Protein AF-A0A7V9NMA3-F1 (afdb_monomer)

Structure (mmCIF, N/CA/C/O backbone):
data_AF-A0A7V9NMA3-F1
#
_entry.id   AF-A0A7V9NMA3-F1
#
loop_
_atom_site.group_PDB
_atom_site.id
_atom_site.type_symbol
_atom_site.label_atom_id
_atom_site.label_alt_id
_atom_site.label_comp_id
_atom_site.label_asym_id
_atom_site.label_entity_id
_atom_site.label_seq_id
_atom_site.pdbx_PDB_ins_code
_atom_site.Cartn_x
_atom_site.Cartn_y
_atom_site.Cartn_z
_atom_site.occupancy
_atom_site.B_iso_or_equiv
_atom_site.auth_seq_id
_atom_site.auth_comp_id
_atom_site.auth_asym_id
_atom_site.auth_atom_id
_atom_site.pdbx_PDB_model_num
ATOM 1 N N . MET A 1 1 ? 25.806 26.652 65.582 1.00 42.56 1 MET A N 1
ATOM 2 C CA . MET A 1 1 ? 26.169 25.591 64.614 1.00 42.56 1 MET A CA 1
ATOM 3 C C . MET A 1 1 ? 25.311 25.771 63.370 1.00 42.56 1 MET A C 1
ATOM 5 O O . MET A 1 1 ? 24.094 25.762 63.485 1.00 42.56 1 MET A O 1
ATOM 9 N N . LYS A 1 2 ? 25.942 26.051 62.223 1.00 38.44 2 LYS A N 1
ATOM 10 C CA . LYS A 1 2 ? 25.297 26.295 60.922 1.00 38.44 2 LYS A CA 1
ATOM 11 C C . LYS A 1 2 ? 25.066 24.951 60.218 1.00 38.44 2 LYS A C 1
ATOM 13 O O . LYS A 1 2 ? 25.996 24.155 60.155 1.00 38.44 2 LYS A O 1
ATOM 18 N N . LYS A 1 3 ? 23.881 24.720 59.652 1.00 44.47 3 LYS A N 1
ATOM 19 C CA . LYS A 1 3 ? 23.674 23.714 58.598 1.00 44.47 3 LYS A CA 1
ATOM 20 C C . LYS A 1 3 ? 23.072 24.428 57.395 1.00 44.47 3 LYS A C 1
ATOM 22 O O . LYS A 1 3 ? 21.911 24.817 57.412 1.00 44.47 3 LYS A O 1
ATOM 27 N N . GLN A 1 4 ? 23.928 24.679 56.409 1.00 49.25 4 GLN A N 1
ATOM 28 C CA . GLN A 1 4 ? 23.548 25.174 55.095 1.00 49.25 4 GLN A CA 1
ATOM 29 C C . GLN A 1 4 ? 22.797 24.051 54.382 1.00 49.25 4 GLN A C 1
ATOM 31 O O . GLN A 1 4 ? 23.352 22.977 54.157 1.00 49.25 4 GLN A O 1
ATOM 36 N N . PHE A 1 5 ? 21.525 24.289 54.078 1.00 48.72 5 PHE A N 1
ATOM 37 C CA . PHE A 1 5 ? 20.780 23.462 53.143 1.00 48.72 5 PHE A CA 1
ATOM 38 C C . PHE A 1 5 ? 21.267 23.814 51.738 1.00 48.72 5 PHE A C 1
ATOM 40 O O . PHE A 1 5 ? 21.079 24.930 51.257 1.00 48.72 5 PHE A O 1
ATOM 47 N N . LEU A 1 6 ? 21.960 22.855 51.131 1.00 43.16 6 LEU A N 1
ATOM 48 C CA . LEU A 1 6 ? 22.394 22.866 49.744 1.00 43.16 6 LEU A CA 1
ATOM 49 C C . LEU A 1 6 ? 21.127 22.850 48.874 1.00 43.16 6 LEU A C 1
ATOM 51 O O . LEU A 1 6 ? 20.488 21.809 48.724 1.00 43.16 6 LEU A O 1
ATOM 55 N N . ILE A 1 7 ? 20.710 24.011 48.362 1.00 57.91 7 ILE A N 1
ATOM 56 C CA . ILE A 1 7 ? 19.630 24.073 47.377 1.00 57.91 7 ILE A CA 1
ATOM 57 C C . ILE A 1 7 ? 20.190 23.529 46.068 1.00 57.91 7 ILE A C 1
ATOM 59 O O . ILE A 1 7 ? 21.002 24.142 45.376 1.00 57.91 7 ILE A O 1
ATOM 63 N N . LEU A 1 8 ? 19.754 22.301 45.836 1.00 42.22 8 LEU A N 1
ATOM 64 C CA . LEU A 1 8 ? 19.851 21.468 44.662 1.00 42.22 8 LEU A CA 1
ATOM 65 C C . LEU A 1 8 ? 19.703 22.306 43.380 1.00 42.22 8 LEU A C 1
ATOM 67 O O . LEU A 1 8 ? 18.605 22.676 42.969 1.00 42.22 8 LEU A O 1
ATOM 71 N N . SER A 1 9 ? 20.838 22.606 42.750 1.00 48.44 9 SER A N 1
ATOM 72 C CA . SER A 1 9 ? 20.907 23.089 41.371 1.00 48.44 9 SER A CA 1
ATOM 73 C C . SER A 1 9 ? 20.479 21.958 40.434 1.00 48.44 9 SER A C 1
ATOM 75 O O . SER A 1 9 ? 21.304 21.218 39.915 1.00 48.44 9 SER A O 1
ATOM 77 N N . PHE A 1 10 ? 19.170 21.801 40.261 1.00 45.88 10 PHE A N 1
ATOM 78 C CA . PHE A 1 10 ? 18.543 20.927 39.269 1.00 45.88 10 PHE A CA 1
ATOM 79 C C . PHE A 1 10 ? 17.462 21.734 38.542 1.00 45.88 10 PHE A C 1
ATOM 81 O O . PHE A 1 10 ? 16.269 21.504 38.688 1.00 45.88 10 PHE A O 1
ATOM 88 N N . LEU A 1 11 ? 17.882 22.758 37.798 1.00 45.06 11 LEU A N 1
ATOM 89 C CA . LEU A 1 11 ? 16.977 23.593 36.997 1.00 45.06 11 LEU A CA 1
ATOM 90 C C . LEU A 1 11 ? 17.544 23.895 35.601 1.00 45.06 11 LEU A C 1
ATOM 92 O O . LEU A 1 11 ? 17.224 24.910 34.999 1.00 45.06 11 LEU A O 1
ATOM 96 N N . LEU A 1 12 ? 18.385 22.998 35.074 1.00 47.59 12 LEU A N 1
ATOM 97 C CA . LEU A 1 12 ? 19.042 23.154 33.767 1.00 47.59 12 LEU A CA 1
ATOM 98 C C . LEU A 1 12 ? 18.985 21.895 32.880 1.00 47.59 12 LEU A C 1
ATOM 100 O O . LEU A 1 12 ? 19.793 21.747 31.974 1.00 47.59 12 LEU A O 1
ATOM 10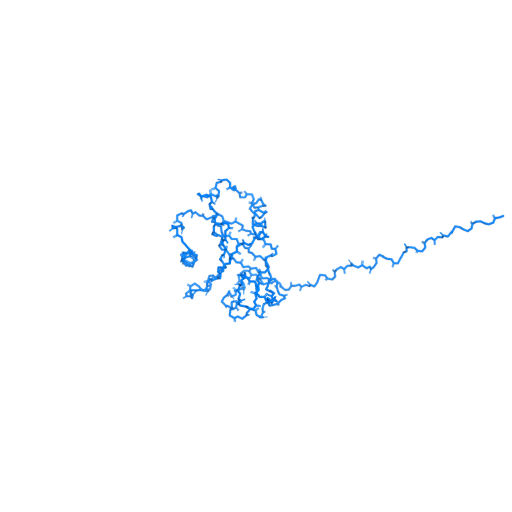4 N N . PHE A 1 13 ? 18.014 21.001 33.101 1.00 43.62 13 PHE A N 1
ATOM 105 C CA . PHE A 1 13 ? 17.794 19.822 32.239 1.00 43.62 13 PHE A CA 1
ATOM 106 C C . PHE A 1 13 ? 16.392 19.739 31.613 1.00 43.62 13 PHE A C 1
ATOM 108 O O . PHE A 1 13 ? 16.028 18.711 31.057 1.00 43.62 13 PHE A O 1
ATOM 115 N N . ALA A 1 14 ? 15.612 20.823 31.652 1.00 43.53 14 ALA A N 1
ATOM 116 C CA . ALA A 1 14 ? 14.285 20.882 31.025 1.00 43.53 14 ALA A CA 1
ATOM 117 C C . ALA A 1 14 ? 14.296 21.445 29.585 1.00 43.53 14 ALA A C 1
ATOM 119 O O . ALA A 1 14 ? 13.243 21.766 29.050 1.00 43.53 14 ALA A O 1
ATOM 120 N N . LEU A 1 15 ? 15.471 21.583 28.957 1.00 45.84 15 LEU A N 1
ATOM 121 C CA . LEU A 1 15 ? 15.641 22.144 27.604 1.00 45.84 15 LEU A CA 1
ATOM 122 C C . LEU A 1 15 ? 16.305 21.170 26.619 1.00 45.84 15 LEU A C 1
ATOM 124 O O . LEU A 1 15 ? 16.856 21.582 25.603 1.00 45.84 15 LEU A O 1
ATOM 128 N N . ALA A 1 16 ? 16.258 19.869 26.902 1.00 44.06 16 ALA A N 1
ATOM 129 C CA . ALA A 1 16 ? 16.657 18.852 25.942 1.00 44.06 16 ALA A CA 1
ATOM 130 C C . ALA A 1 16 ? 15.425 18.066 25.488 1.00 44.06 16 ALA A C 1
ATOM 132 O O . ALA A 1 16 ? 14.735 17.460 26.303 1.00 44.06 16 ALA A O 1
ATOM 133 N N . CYS A 1 17 ? 15.236 18.023 24.168 1.00 44.94 17 CYS A N 1
ATOM 134 C CA . CYS A 1 17 ? 14.301 17.162 23.445 1.00 44.94 17 CYS A CA 1
ATOM 135 C C . CYS A 1 17 ? 12.860 17.670 23.248 1.00 44.94 17 CYS A C 1
ATOM 137 O O . CYS A 1 17 ? 11.913 16.887 23.267 1.00 44.94 17 CYS A O 1
ATOM 139 N N . GLU A 1 18 ? 12.685 18.935 22.862 1.00 41.22 18 GLU A N 1
ATOM 140 C CA . GLU A 1 18 ? 11.717 19.174 21.786 1.00 41.22 18 GLU A CA 1
ATOM 141 C C . GLU A 1 18 ? 12.319 18.554 20.521 1.00 41.22 18 GLU A C 1
ATOM 143 O O . GLU A 1 18 ? 13.242 19.094 19.911 1.00 41.22 18 GLU A O 1
ATOM 148 N N . LYS A 1 19 ? 11.865 17.340 20.185 1.00 43.12 19 LYS A N 1
ATOM 149 C CA . LYS A 1 19 ? 12.056 16.767 18.853 1.00 43.12 19 LYS A CA 1
ATOM 150 C C . LYS A 1 19 ? 11.604 17.834 17.865 1.00 43.12 19 LYS A C 1
ATOM 152 O O . LYS A 1 19 ? 10.407 18.085 17.754 1.00 43.12 19 LYS A O 1
ATOM 157 N N . VAL A 1 20 ? 12.551 18.440 17.155 1.00 43.06 20 VAL A N 1
ATOM 158 C CA . VAL A 1 20 ? 12.266 19.151 15.914 1.00 43.06 20 VAL A CA 1
ATOM 159 C C . VAL A 1 20 ? 11.619 18.102 15.015 1.00 43.06 20 VAL A C 1
ATOM 161 O O . VAL A 1 20 ? 12.301 17.249 14.453 1.00 43.06 20 VAL A O 1
ATOM 164 N N . GLN A 1 21 ? 10.285 18.069 14.983 1.00 46.25 21 GLN A N 1
ATOM 165 C CA . GLN A 1 21 ? 9.558 17.375 13.937 1.00 46.25 21 GLN A CA 1
ATOM 166 C C . GLN A 1 21 ? 9.947 18.111 12.665 1.00 46.25 21 GLN A C 1
ATOM 168 O O . GLN A 1 21 ? 9.431 19.188 12.377 1.00 46.25 21 GLN A O 1
ATOM 173 N N . GLU A 1 22 ? 10.934 17.577 11.948 1.00 57.22 22 GLU A N 1
ATOM 174 C CA . GLU A 1 22 ? 11.152 17.967 10.567 1.00 57.22 22 GLU A CA 1
ATOM 175 C C . GLU A 1 22 ? 9.790 17.868 9.883 1.00 57.22 22 GLU A C 1
ATOM 177 O O . GLU A 1 22 ? 9.165 16.804 9.889 1.00 57.22 22 GLU A O 1
ATOM 182 N N . ASN A 1 23 ? 9.292 18.998 9.379 1.00 60.94 23 ASN A N 1
ATOM 183 C CA . ASN A 1 23 ? 8.055 19.050 8.612 1.00 60.94 23 ASN A CA 1
ATOM 184 C C . ASN A 1 23 ? 8.278 18.246 7.328 1.00 60.94 23 ASN A C 1
ATOM 186 O O . ASN A 1 23 ? 8.660 18.794 6.293 1.00 60.94 23 ASN A O 1
ATOM 190 N N . LYS A 1 24 ? 8.099 16.925 7.408 1.00 72.31 24 LYS A N 1
ATOM 191 C CA . LYS A 1 24 ? 8.164 16.042 6.250 1.00 72.31 24 LYS A CA 1
ATOM 192 C C . LYS A 1 24 ? 7.046 16.441 5.299 1.00 72.31 24 LYS A C 1
ATOM 194 O O . LYS A 1 24 ? 5.886 16.547 5.695 1.00 72.31 24 LYS A O 1
ATOM 199 N N . VAL A 1 25 ? 7.404 16.664 4.040 1.00 83.31 25 VAL A N 1
ATOM 200 C CA . VAL A 1 25 ? 6.435 16.981 2.989 1.00 83.31 25 VAL A CA 1
ATOM 201 C C . VAL A 1 25 ? 5.546 15.759 2.770 1.00 83.31 25 VAL A C 1
ATOM 203 O O . VAL A 1 25 ? 6.053 14.666 2.510 1.00 83.31 25 VAL A O 1
ATOM 206 N N . ILE A 1 26 ? 4.231 15.953 2.878 1.00 83.94 26 ILE A N 1
ATOM 207 C CA . ILE A 1 26 ? 3.220 14.935 2.582 1.00 83.94 26 ILE A CA 1
ATOM 208 C C . ILE A 1 26 ? 2.761 15.139 1.140 1.00 83.94 26 ILE A C 1
ATOM 210 O O . ILE A 1 26 ? 2.373 16.246 0.773 1.00 83.94 26 ILE A O 1
ATOM 214 N N . ILE A 1 27 ? 2.807 14.082 0.334 1.00 82.31 27 ILE A N 1
ATOM 215 C 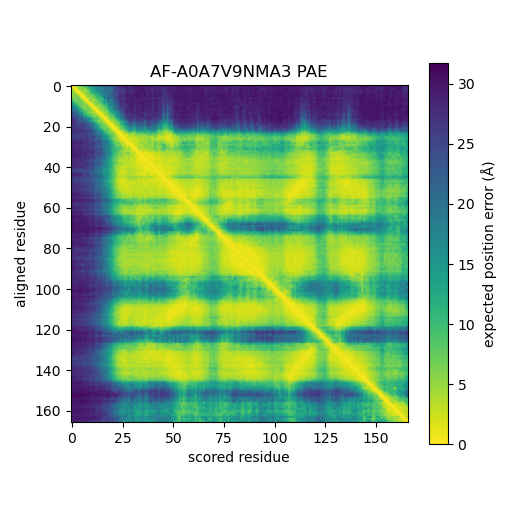CA . ILE A 1 27 ? 2.209 14.053 -1.001 1.00 82.31 27 ILE A CA 1
ATOM 216 C C . ILE A 1 27 ? 0.931 13.220 -0.912 1.00 82.31 27 ILE A C 1
ATOM 218 O O . ILE A 1 27 ? 0.981 12.050 -0.519 1.00 82.31 27 ILE A O 1
ATOM 222 N N . ASN A 1 28 ? -0.205 13.828 -1.253 1.00 82.44 28 ASN A N 1
ATOM 223 C CA . ASN A 1 28 ? -1.518 13.207 -1.094 1.00 82.44 28 ASN A CA 1
ATOM 224 C C . ASN A 1 28 ? -1.848 12.242 -2.243 1.00 82.44 28 ASN A C 1
ATOM 226 O O . ASN A 1 28 ? -1.307 12.352 -3.344 1.00 82.44 28 ASN A O 1
ATOM 230 N N . GLU A 1 29 ? -2.813 11.348 -2.015 1.00 72.25 29 GLU A N 1
ATOM 231 C CA . GLU A 1 29 ? -3.210 10.299 -2.973 1.00 72.25 29 GLU A CA 1
ATOM 232 C C . GLU A 1 29 ? -3.634 10.820 -4.353 1.00 72.25 29 GLU A C 1
ATOM 234 O O . GLU A 1 29 ? -3.348 10.179 -5.361 1.00 72.25 29 GLU A O 1
ATOM 239 N N . ASN A 1 30 ? -4.232 12.012 -4.418 1.00 72.31 30 ASN A N 1
ATOM 240 C CA . ASN A 1 30 ? -4.670 12.633 -5.674 1.00 72.31 30 ASN A CA 1
ATOM 241 C C . ASN A 1 30 ? -3.543 13.369 -6.419 1.00 72.31 30 ASN A C 1
ATOM 243 O O . ASN A 1 30 ? -3.690 13.709 -7.591 1.00 72.31 30 ASN A O 1
ATOM 247 N N . GLU A 1 31 ? -2.427 13.635 -5.739 1.00 71.25 31 GLU A N 1
ATOM 248 C CA . GLU A 1 31 ? -1.274 14.372 -6.268 1.00 71.25 31 GLU A C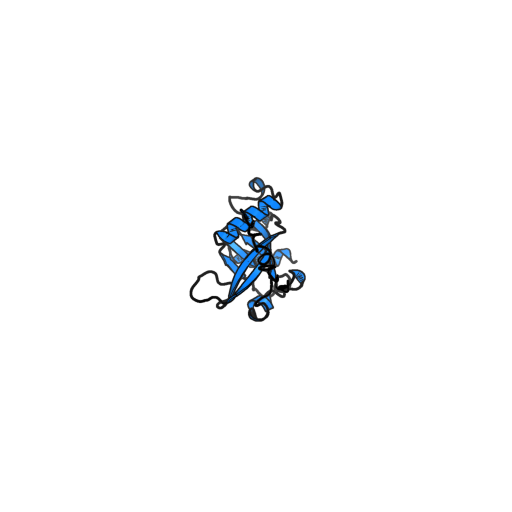A 1
ATOM 249 C C . GLU A 1 31 ? -0.166 13.420 -6.746 1.00 71.25 31 GLU A C 1
ATOM 251 O O . GLU A 1 31 ? 0.762 13.827 -7.450 1.00 71.25 31 GLU A O 1
ATOM 256 N N . ILE A 1 32 ? -0.255 12.137 -6.381 1.00 72.31 32 ILE A N 1
ATOM 257 C CA . ILE A 1 32 ? 0.720 11.122 -6.772 1.00 72.31 32 ILE A CA 1
ATOM 258 C C . ILE A 1 32 ? 0.395 10.581 -8.157 1.00 72.31 32 ILE A C 1
ATOM 260 O O . ILE A 1 32 ? -0.531 9.798 -8.371 1.00 72.31 32 ILE A O 1
ATOM 264 N N . ASN A 1 33 ? 1.272 10.916 -9.097 1.00 77.56 33 ASN A N 1
ATOM 265 C CA . ASN A 1 33 ? 1.443 10.120 -10.298 1.00 77.56 33 ASN A CA 1
ATOM 266 C C . ASN A 1 33 ? 2.219 8.844 -9.926 1.00 77.56 33 ASN A C 1
ATOM 268 O O . ASN A 1 33 ? 3.444 8.870 -9.784 1.00 77.56 33 ASN A O 1
ATOM 272 N N . PHE A 1 34 ? 1.502 7.733 -9.745 1.00 76.50 34 PHE A N 1
ATOM 273 C CA . PHE A 1 34 ? 2.103 6.464 -9.322 1.00 76.50 34 PHE A CA 1
ATOM 274 C C . PHE A 1 34 ? 3.142 5.939 -10.324 1.00 76.50 34 PHE A C 1
ATOM 276 O O . PHE A 1 34 ? 4.169 5.403 -9.925 1.00 76.50 34 PHE A O 1
ATOM 283 N N . CYS A 1 35 ? 2.947 6.173 -11.622 1.00 77.12 35 CYS A N 1
ATOM 284 C CA . CYS A 1 35 ? 3.917 5.797 -12.646 1.00 77.12 35 CYS A CA 1
ATOM 285 C C . CYS A 1 35 ? 5.240 6.556 -12.449 1.00 77.12 35 CYS A C 1
ATOM 287 O O . CYS A 1 35 ? 6.309 5.960 -12.528 1.00 77.12 35 CYS A O 1
ATOM 289 N N . SER A 1 36 ? 5.174 7.844 -12.094 1.00 82.12 36 SER A N 1
ATOM 290 C CA . SER A 1 36 ? 6.357 8.632 -11.721 1.00 82.12 36 SER A CA 1
ATOM 291 C C . SER A 1 36 ? 7.002 8.143 -10.420 1.00 82.12 36 SER A C 1
ATOM 293 O O . SER A 1 36 ? 8.222 8.188 -10.301 1.00 82.12 36 SER A O 1
ATOM 295 N N . LEU A 1 37 ? 6.214 7.659 -9.455 1.00 82.88 37 LEU A N 1
ATOM 296 C CA . LEU A 1 37 ? 6.737 7.062 -8.222 1.00 82.88 37 LEU A CA 1
ATOM 297 C C . LEU A 1 37 ? 7.533 5.776 -8.497 1.00 82.88 37 LEU A C 1
ATOM 299 O O . LEU A 1 37 ? 8.553 5.543 -7.855 1.00 82.88 37 LEU A O 1
ATOM 303 N N . VAL A 1 38 ? 7.076 4.962 -9.450 1.00 81.19 38 VAL A N 1
ATOM 304 C CA . VAL A 1 38 ? 7.745 3.718 -9.858 1.00 81.19 38 VAL A CA 1
ATOM 305 C C . VAL A 1 38 ? 8.976 3.991 -10.727 1.00 81.19 38 VAL A C 1
ATOM 307 O O . VAL A 1 38 ? 10.021 3.396 -10.484 1.00 81.19 38 VAL A O 1
ATOM 310 N N . ASP A 1 39 ? 8.870 4.890 -11.711 1.00 81.75 39 ASP A N 1
ATOM 311 C CA . ASP A 1 39 ? 9.956 5.180 -12.661 1.00 81.75 39 ASP A CA 1
ATOM 312 C C . ASP A 1 39 ? 11.062 6.060 -12.070 1.00 81.75 39 ASP A C 1
ATOM 314 O O . ASP A 1 39 ? 12.224 5.939 -12.458 1.00 81.75 39 ASP A O 1
ATOM 318 N N . PHE A 1 40 ? 10.699 6.962 -11.153 1.00 86.62 40 PHE A N 1
ATOM 319 C CA . PHE A 1 40 ? 11.593 7.967 -10.570 1.00 86.62 40 PHE A CA 1
ATOM 320 C C . PHE A 1 40 ? 11.444 8.045 -9.036 1.00 86.62 40 PHE A C 1
ATOM 322 O O . PHE A 1 40 ? 11.140 9.122 -8.497 1.00 86.62 40 PHE A O 1
ATOM 329 N N . PRO A 1 41 ? 11.626 6.927 -8.302 1.00 86.44 41 PRO A N 1
ATOM 330 C CA . PRO A 1 41 ? 11.401 6.853 -6.854 1.00 86.44 41 PRO A CA 1
ATOM 331 C C . PRO A 1 41 ? 12.265 7.836 -6.050 1.00 86.44 41 PRO A C 1
ATOM 333 O O . PRO A 1 41 ? 11.840 8.329 -5.006 1.00 86.44 41 PRO A O 1
ATOM 336 N N . GLU A 1 42 ? 13.447 8.200 -6.551 1.00 88.31 42 GLU A N 1
ATOM 337 C CA . GLU A 1 42 ? 14.357 9.163 -5.929 1.00 88.31 42 GLU A CA 1
ATOM 338 C C . GLU A 1 42 ? 13.740 10.556 -5.743 1.00 88.31 42 GLU A C 1
ATOM 340 O O . GLU A 1 42 ? 14.073 11.260 -4.791 1.00 88.31 42 GLU A O 1
ATOM 345 N N . LYS A 1 43 ? 12.783 10.955 -6.594 1.00 87.12 43 LYS A N 1
ATOM 346 C CA . LYS A 1 43 ? 12.081 12.246 -6.458 1.00 87.12 43 LYS A CA 1
ATOM 347 C C . LYS A 1 43 ? 11.180 12.304 -5.226 1.00 87.12 43 LYS A C 1
ATOM 349 O O . LYS A 1 43 ? 10.723 13.388 -4.847 1.00 87.12 43 LYS A O 1
ATOM 354 N N . TYR A 1 44 ? 10.889 11.151 -4.636 1.00 86.75 44 TYR A N 1
ATOM 355 C CA . TYR A 1 44 ? 9.983 10.983 -3.509 1.00 86.75 44 TYR A CA 1
ATOM 356 C C . TYR A 1 44 ? 10.722 10.586 -2.224 1.00 86.75 44 TYR A C 1
ATOM 358 O O . TYR A 1 44 ? 10.088 10.404 -1.187 1.00 86.75 44 TYR A O 1
ATOM 366 N N . GLU A 1 45 ? 12.054 10.501 -2.269 1.00 84.50 45 GLU A N 1
ATOM 367 C CA . GLU A 1 45 ? 12.887 10.263 -1.092 1.00 84.50 45 GLU A CA 1
ATOM 368 C C . GLU A 1 45 ? 12.650 11.357 -0.032 1.00 84.50 45 GLU A C 1
ATOM 370 O O . GLU A 1 45 ? 12.462 12.534 -0.356 1.00 84.50 45 GLU A O 1
ATOM 375 N N . SER A 1 46 ? 12.620 10.953 1.242 1.00 82.31 46 SER A N 1
ATOM 376 C CA . SER A 1 46 ? 12.361 11.825 2.404 1.00 82.31 46 SER A CA 1
ATOM 377 C C . SER A 1 46 ? 10.969 12.475 2.465 1.00 82.31 46 SER A C 1
ATOM 379 O O . SER A 1 46 ? 10.749 13.381 3.271 1.00 82.31 46 SER A O 1
ATOM 381 N N . LYS A 1 47 ? 10.011 12.013 1.653 1.00 88.75 47 LYS A N 1
ATOM 382 C CA . LYS A 1 47 ? 8.611 12.463 1.687 1.00 88.75 47 LYS A CA 1
ATOM 383 C C . LYS A 1 47 ? 7.704 11.375 2.248 1.00 88.75 47 LYS A C 1
ATOM 385 O O . LYS A 1 47 ? 7.975 10.188 2.078 1.00 88.75 47 LYS A O 1
ATOM 390 N N . ILE A 1 48 ? 6.607 11.795 2.872 1.00 89.75 48 ILE A N 1
ATOM 391 C CA . ILE A 1 48 ? 5.505 10.894 3.209 1.00 89.75 48 ILE A CA 1
ATOM 392 C C . ILE A 1 48 ? 4.585 10.826 1.993 1.00 89.75 48 ILE A C 1
ATOM 394 O O . ILE A 1 48 ? 4.091 11.842 1.509 1.00 89.75 48 ILE A O 1
ATOM 398 N N . ILE A 1 49 ? 4.371 9.621 1.495 1.00 90.25 49 ILE A N 1
ATOM 399 C CA . ILE A 1 49 ? 3.596 9.320 0.298 1.00 90.25 49 ILE A CA 1
ATOM 400 C C . ILE A 1 49 ? 2.298 8.673 0.764 1.00 90.25 49 ILE A C 1
ATOM 402 O O . ILE A 1 49 ? 2.336 7.641 1.435 1.00 90.25 49 ILE A O 1
ATOM 406 N N . GLN A 1 50 ? 1.160 9.261 0.405 1.00 89.88 50 GLN A N 1
ATOM 407 C CA . GLN A 1 50 ? -0.152 8.662 0.633 1.00 89.88 50 GLN A CA 1
ATOM 408 C C . GLN A 1 50 ? -0.692 8.103 -0.673 1.00 89.88 50 GLN A C 1
ATOM 410 O O . GLN A 1 50 ? -0.891 8.848 -1.615 1.00 89.88 50 GLN A O 1
ATOM 415 N N . THR A 1 51 ? -0.944 6.808 -0.772 1.00 87.12 51 THR A N 1
ATOM 416 C CA . THR A 1 51 ? -1.404 6.203 -2.026 1.00 87.12 51 THR A CA 1
ATOM 417 C C . THR A 1 51 ? -2.436 5.120 -1.766 1.00 87.12 51 THR A C 1
ATOM 419 O O . THR A 1 51 ? -2.474 4.522 -0.689 1.00 87.12 51 THR A O 1
ATOM 422 N N . LYS A 1 52 ? -3.293 4.876 -2.754 1.00 87.50 52 LYS A N 1
ATOM 423 C CA . LYS A 1 52 ? -4.290 3.818 -2.678 1.00 87.50 52 LYS A CA 1
ATOM 424 C C . LYS A 1 52 ? -3.659 2.467 -2.974 1.00 87.50 52 LYS A C 1
ATOM 426 O O . LYS A 1 52 ? -2.818 2.330 -3.865 1.00 87.50 52 LYS A O 1
ATOM 431 N N . ALA A 1 53 ? -4.102 1.459 -2.238 1.00 86.94 53 ALA A N 1
ATOM 432 C CA . ALA A 1 53 ? -3.735 0.078 -2.476 1.00 86.94 53 ALA A CA 1
ATOM 433 C C . ALA A 1 53 ? -4.959 -0.831 -2.409 1.00 86.94 53 ALA A C 1
ATOM 435 O O . ALA A 1 53 ? -5.889 -0.587 -1.640 1.00 86.94 53 ALA A O 1
ATOM 436 N N . ILE A 1 54 ? -4.925 -1.906 -3.191 1.00 85.62 54 ILE A N 1
ATOM 437 C CA . ILE A 1 54 ? -5.859 -3.021 -3.075 1.00 85.62 54 ILE A CA 1
ATOM 438 C C . ILE A 1 54 ? -5.184 -4.139 -2.296 1.00 85.62 54 ILE A C 1
ATOM 440 O O . ILE A 1 54 ? -4.129 -4.633 -2.685 1.00 85.62 54 ILE A O 1
ATOM 444 N N . VAL A 1 55 ? -5.812 -4.544 -1.204 1.00 86.50 55 VAL A N 1
ATOM 445 C CA . VAL A 1 55 ? -5.487 -5.729 -0.418 1.00 86.50 55 VAL A CA 1
ATOM 446 C C . VAL A 1 55 ? -6.122 -6.941 -1.091 1.00 86.50 55 VAL A C 1
ATOM 448 O O . VAL A 1 55 ? -7.330 -6.949 -1.334 1.00 86.50 55 VAL A O 1
ATOM 451 N N . LEU A 1 56 ? -5.308 -7.955 -1.386 1.00 80.12 56 LEU A N 1
ATOM 452 C CA . LEU A 1 56 ? -5.738 -9.249 -1.907 1.00 80.12 56 LEU A CA 1
ATOM 453 C C . LEU A 1 56 ? -5.344 -10.342 -0.903 1.00 80.12 56 LEU A C 1
ATOM 455 O O . LEU A 1 56 ? -4.189 -10.768 -0.824 1.00 80.12 56 LEU A O 1
ATOM 459 N N . GLY A 1 57 ? -6.312 -10.793 -0.112 1.00 80.50 57 GLY A N 1
ATOM 460 C CA . GLY A 1 57 ? -6.060 -11.690 1.012 1.00 80.50 57 GLY A CA 1
ATOM 461 C C . GLY A 1 57 ? -5.211 -11.026 2.102 1.00 80.50 57 GLY A C 1
ATOM 462 O O . GLY A 1 57 ? -5.243 -9.815 2.295 1.00 80.50 57 GLY A O 1
ATOM 463 N N . PHE A 1 58 ? -4.428 -11.833 2.818 1.00 76.25 58 PHE A N 1
ATOM 464 C CA . PHE A 1 58 ? -3.485 -11.363 3.849 1.00 76.25 58 PHE A CA 1
ATOM 465 C C . PHE A 1 58 ? -2.022 -11.464 3.412 1.00 76.25 58 PHE A C 1
ATOM 467 O O . PHE A 1 58 ? -1.112 -11.461 4.243 1.00 76.25 58 PHE A O 1
ATOM 474 N N . HIS A 1 59 ? -1.799 -11.641 2.114 1.00 79.06 59 HIS A N 1
ATOM 475 C CA . HIS A 1 59 ? -0.488 -11.975 1.571 1.00 79.06 59 HIS A CA 1
ATOM 476 C C . HIS A 1 59 ? 0.036 -10.881 0.666 1.00 79.06 59 HIS A C 1
ATOM 478 O O . HIS A 1 59 ? 1.225 -10.599 0.731 1.00 79.06 59 HIS A O 1
ATOM 484 N N . THR A 1 60 ? -0.839 -10.226 -0.096 1.00 80.38 60 THR A N 1
ATOM 485 C CA . THR A 1 60 ? -0.415 -9.311 -1.152 1.00 80.38 60 THR A CA 1
ATOM 486 C C . THR A 1 60 ? -1.243 -8.039 -1.117 1.00 80.38 60 THR A C 1
ATOM 488 O O . THR A 1 60 ? -2.462 -8.071 -0.938 1.00 80.38 60 THR A O 1
ATOM 491 N N . PHE A 1 61 ? -0.590 -6.901 -1.314 1.00 84.56 61 PHE A N 1
ATOM 492 C CA . PHE A 1 61 ? -1.256 -5.642 -1.624 1.00 84.56 61 PHE A CA 1
ATOM 493 C C . PHE A 1 61 ? -0.684 -5.049 -2.901 1.00 84.56 61 PHE A C 1
ATOM 495 O O . PHE A 1 61 ? 0.445 -5.331 -3.293 1.00 84.56 61 PHE A O 1
ATOM 502 N N . ILE A 1 62 ? -1.495 -4.242 -3.569 1.00 82.31 62 ILE A N 1
ATOM 503 C CA . ILE A 1 62 ? -1.190 -3.720 -4.891 1.00 82.31 62 ILE A CA 1
ATOM 504 C C . ILE A 1 62 ? -1.438 -2.227 -4.890 1.00 82.31 62 ILE A C 1
ATOM 506 O O . ILE A 1 62 ? -2.581 -1.789 -4.769 1.00 82.31 62 ILE A O 1
ATOM 510 N N . PHE A 1 63 ? -0.375 -1.450 -5.055 1.00 83.06 63 PHE A N 1
ATOM 511 C CA . PHE A 1 63 ? -0.508 -0.017 -5.268 1.00 83.06 63 PHE A CA 1
ATOM 512 C C . PHE A 1 63 ? -1.013 0.287 -6.675 1.00 83.06 63 PHE A C 1
ATOM 514 O O . PHE A 1 63 ? -0.622 -0.371 -7.646 1.00 83.06 63 PHE A O 1
ATOM 521 N N . TYR A 1 64 ? -1.861 1.308 -6.782 1.00 75.56 64 TYR A N 1
ATOM 522 C CA . TYR A 1 64 ? -2.410 1.728 -8.061 1.00 75.56 64 TYR A CA 1
ATOM 523 C C . TYR A 1 64 ? -2.722 3.233 -8.106 1.00 75.56 64 TYR A C 1
ATOM 525 O O . TYR A 1 64 ? -2.836 3.904 -7.083 1.00 75.56 64 TYR A O 1
ATOM 533 N N . SER A 1 65 ? -2.882 3.768 -9.320 1.00 70.75 65 SER A N 1
ATOM 534 C CA . SER A 1 65 ? -3.426 5.108 -9.565 1.00 70.75 65 SER A CA 1
ATOM 535 C C . SER A 1 65 ? -4.321 5.086 -10.797 1.00 70.75 65 SER A C 1
ATOM 537 O O . SER A 1 65 ? -3.981 4.458 -11.803 1.00 70.75 65 SER A O 1
ATOM 539 N N . GLY A 1 66 ? -5.436 5.819 -10.741 1.00 61.91 66 GLY A N 1
ATOM 540 C CA . GLY A 1 66 ? -6.351 5.977 -11.873 1.00 61.91 66 GLY A CA 1
ATOM 541 C C . GLY A 1 66 ? -5.700 6.612 -13.111 1.00 61.91 66 GLY A C 1
ATOM 542 O O . GLY A 1 66 ? -6.197 6.463 -14.218 1.00 61.91 66 GLY A O 1
ATOM 543 N N . GLN A 1 67 ? -4.547 7.270 -12.972 1.00 64.06 67 GLN A N 1
ATOM 544 C CA . GLN A 1 67 ? -3.820 7.853 -14.109 1.00 64.06 67 GLN A CA 1
ATOM 545 C C . GLN A 1 67 ? -2.920 6.846 -14.843 1.00 64.06 67 GLN A C 1
ATOM 547 O O . GLN A 1 67 ? -2.454 7.129 -15.942 1.00 64.06 67 GLN A O 1
ATOM 552 N N . CYS A 1 68 ? -2.676 5.673 -14.254 1.00 62.03 68 CYS A N 1
ATOM 553 C CA . CYS A 1 68 ? -1.792 4.648 -14.812 1.00 62.03 68 CYS A CA 1
ATOM 554 C C . CYS A 1 68 ? -2.548 3.524 -15.532 1.00 62.03 68 CYS A C 1
ATOM 556 O O . CYS A 1 68 ? -1.920 2.601 -16.016 1.00 62.03 68 CYS A O 1
ATOM 558 N N . LEU A 1 69 ? -3.877 3.575 -15.636 1.00 51.91 69 LEU A N 1
ATOM 559 C CA . LEU A 1 69 ? -4.717 2.427 -16.020 1.00 51.91 69 LEU A CA 1
ATOM 560 C C . LEU A 1 69 ? -4.462 1.845 -17.411 1.00 51.91 69 LEU A C 1
ATOM 562 O O . LEU A 1 69 ? -4.741 0.669 -17.638 1.00 51.91 69 LEU A O 1
ATOM 566 N N . GLU A 1 70 ? -3.959 2.646 -18.347 1.00 51.00 70 GLU A N 1
ATOM 567 C CA . GLU A 1 70 ? -3.643 2.186 -19.706 1.00 51.00 70 GLU A CA 1
ATOM 568 C C . GLU A 1 70 ? -2.256 1.542 -19.813 1.00 51.00 70 GLU A C 1
ATOM 570 O O . GLU A 1 70 ? -1.938 0.896 -20.809 1.00 51.00 70 GLU A O 1
ATOM 575 N N . GLN A 1 71 ? -1.439 1.677 -18.772 1.00 51.44 71 GLN A N 1
ATOM 576 C CA . GLN A 1 71 ? -0.101 1.119 -18.676 1.00 51.44 71 GLN A CA 1
ATOM 577 C C . GLN A 1 71 ? -0.191 0.029 -17.608 1.00 51.44 71 GLN A C 1
ATOM 579 O O . GLN A 1 71 ? -0.592 0.324 -16.496 1.00 51.44 71 GLN A O 1
ATOM 584 N N . ASP A 1 72 ? 0.099 -1.238 -17.905 1.00 54.31 72 ASP A N 1
ATOM 585 C CA . ASP A 1 72 ? 0.017 -2.348 -16.931 1.00 54.31 72 ASP A CA 1
ATOM 586 C C . ASP A 1 72 ? 1.053 -2.209 -15.790 1.00 54.31 72 ASP A C 1
ATOM 588 O O . ASP A 1 72 ? 1.975 -3.005 -15.647 1.00 54.31 72 ASP A O 1
ATOM 592 N N . ARG A 1 73 ? 0.942 -1.145 -14.994 1.00 60.59 73 ARG A N 1
ATOM 593 C CA . ARG A 1 73 ? 1.906 -0.683 -14.004 1.00 60.59 73 ARG A CA 1
ATOM 594 C C . ARG A 1 73 ? 1.216 -0.653 -12.659 1.00 60.59 73 ARG A C 1
ATOM 596 O O . ARG A 1 73 ? 0.693 0.363 -12.207 1.00 60.59 73 ARG A O 1
ATOM 603 N N . VAL A 1 74 ? 1.210 -1.826 -12.054 1.00 66.94 74 VAL A N 1
ATOM 604 C CA . VAL A 1 74 ? 0.870 -2.024 -10.655 1.00 66.94 74 VAL A CA 1
ATOM 605 C C . VAL A 1 74 ? 2.105 -2.557 -9.947 1.00 66.94 74 VAL A C 1
ATOM 607 O O . VAL A 1 74 ? 2.852 -3.348 -10.525 1.00 66.94 74 VAL A O 1
ATOM 610 N N . THR A 1 75 ? 2.315 -2.142 -8.703 1.00 73.06 75 THR A N 1
ATOM 611 C CA . THR A 1 75 ? 3.365 -2.727 -7.863 1.00 73.06 75 THR A CA 1
ATOM 612 C C . THR A 1 75 ? 2.685 -3.606 -6.832 1.00 73.06 75 THR A C 1
ATOM 614 O O . THR A 1 75 ? 2.040 -3.097 -5.914 1.00 73.06 75 THR A O 1
ATOM 617 N N . ALA A 1 76 ? 2.793 -4.919 -7.027 1.00 75.62 76 ALA A N 1
ATOM 618 C CA . ALA A 1 76 ? 2.374 -5.906 -6.046 1.00 75.62 76 ALA A CA 1
ATOM 619 C C . ALA A 1 76 ? 3.493 -6.105 -5.022 1.00 75.62 76 ALA A C 1
ATOM 621 O O . ALA A 1 76 ? 4.660 -6.230 -5.391 1.00 75.62 76 ALA A O 1
ATOM 622 N N . LEU A 1 77 ? 3.127 -6.118 -3.747 1.00 77.06 77 LEU A N 1
ATOM 623 C CA . LEU A 1 77 ? 4.041 -6.295 -2.631 1.00 77.06 77 LEU A CA 1
ATOM 624 C C . LEU A 1 77 ? 3.495 -7.340 -1.672 1.00 77.06 77 LEU A C 1
ATOM 626 O O . LEU A 1 77 ? 2.301 -7.352 -1.359 1.00 77.06 77 LEU A O 1
ATOM 630 N N . GLU A 1 78 ? 4.392 -8.188 -1.180 1.00 79.00 78 GLU A N 1
ATOM 631 C CA . GLU A 1 78 ? 4.072 -9.110 -0.101 1.00 79.00 78 GLU A CA 1
ATOM 632 C C . GLU A 1 78 ? 3.881 -8.348 1.217 1.00 79.00 78 GLU A C 1
ATOM 634 O O . GLU A 1 78 ? 4.622 -7.424 1.562 1.00 79.00 78 GLU A O 1
ATOM 639 N N . MET A 1 79 ? 2.860 -8.737 1.975 1.00 83.06 79 MET A N 1
ATOM 640 C CA . MET A 1 79 ? 2.604 -8.210 3.307 1.00 83.06 79 MET A CA 1
ATOM 641 C C . MET A 1 79 ? 3.471 -8.923 4.334 1.00 83.06 79 MET A C 1
ATOM 643 O O . MET A 1 79 ? 3.216 -10.087 4.678 1.00 83.06 79 MET A O 1
ATOM 647 N N . ASN A 1 80 ? 4.404 -8.180 4.918 1.00 81.75 80 ASN A N 1
ATOM 648 C CA . ASN A 1 80 ? 5.103 -8.601 6.123 1.00 81.75 80 ASN A CA 1
ATOM 649 C C . ASN A 1 80 ? 4.220 -8.505 7.379 1.00 81.75 80 ASN A C 1
ATOM 651 O O . ASN A 1 80 ? 3.099 -7.987 7.366 1.00 81.75 80 ASN A O 1
ATOM 655 N N . TYR A 1 81 ? 4.738 -9.031 8.489 1.00 83.81 81 TYR A N 1
ATOM 656 C CA . TYR A 1 81 ? 4.044 -9.046 9.778 1.00 83.81 81 TYR A CA 1
ATOM 657 C C . TYR A 1 81 ? 3.629 -7.642 10.252 1.00 83.81 81 TYR A C 1
ATOM 659 O O . TYR A 1 81 ? 2.520 -7.461 10.761 1.00 83.81 81 TYR A O 1
ATOM 667 N N . GLU A 1 82 ? 4.491 -6.642 10.052 1.00 85.81 82 GLU A N 1
ATOM 668 C CA . GLU A 1 82 ? 4.231 -5.262 10.467 1.00 85.81 82 GLU A CA 1
ATOM 669 C C . GLU A 1 82 ? 3.058 -4.657 9.685 1.00 85.81 82 GLU A C 1
ATOM 671 O O . GLU A 1 82 ? 2.143 -4.086 10.282 1.00 85.81 82 GLU A O 1
ATOM 676 N N . PHE A 1 83 ? 3.033 -4.848 8.363 1.00 87.06 83 PHE A N 1
ATOM 677 C CA . PHE A 1 83 ? 1.925 -4.412 7.518 1.00 87.06 83 PHE A CA 1
ATOM 678 C C . PHE A 1 83 ? 0.614 -5.081 7.935 1.00 87.06 83 PHE A C 1
ATOM 680 O O . PHE A 1 83 ? -0.395 -4.398 8.098 1.00 87.06 83 PHE A O 1
ATOM 687 N N . ARG A 1 84 ? 0.617 -6.407 8.141 1.00 87.25 84 ARG A N 1
ATOM 688 C CA . ARG A 1 84 ? -0.591 -7.144 8.556 1.00 87.25 84 ARG A CA 1
ATOM 689 C C . ARG A 1 84 ? -1.137 -6.616 9.876 1.00 87.25 84 ARG A C 1
ATOM 691 O O . ARG A 1 84 ? -2.340 -6.416 9.991 1.00 87.25 84 ARG A O 1
ATOM 698 N N . THR A 1 85 ? -0.257 -6.350 10.840 1.00 89.12 85 THR A N 1
ATOM 699 C CA . THR A 1 85 ? -0.639 -5.778 12.139 1.00 89.12 85 THR A CA 1
ATOM 700 C C . THR A 1 85 ? -1.321 -4.420 11.955 1.00 89.12 85 THR A C 1
ATOM 702 O O . THR A 1 85 ? -2.453 -4.245 12.398 1.00 89.12 85 THR A O 1
ATOM 705 N N . LYS A 1 86 ? -0.702 -3.508 11.191 1.00 90.62 86 LYS A N 1
ATOM 706 C CA . LYS A 1 86 ? -1.280 -2.191 10.866 1.00 90.62 86 LYS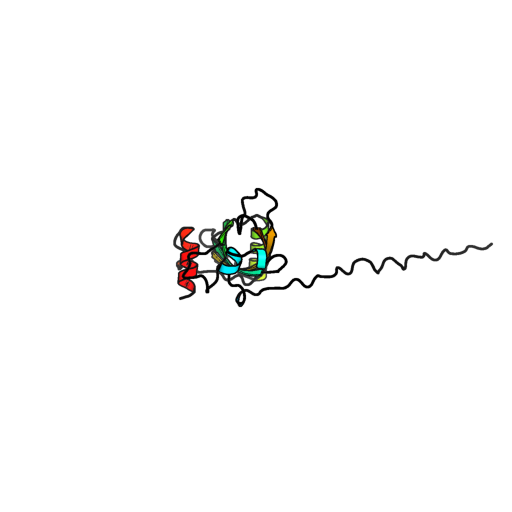 A CA 1
ATOM 707 C C . LYS A 1 86 ? -2.614 -2.293 10.123 1.00 90.62 86 LYS A C 1
ATOM 709 O O . LYS A 1 86 ? -3.506 -1.474 10.331 1.00 90.62 86 LYS A O 1
ATOM 714 N N . LEU A 1 87 ? -2.768 -3.294 9.257 1.00 89.00 87 LEU A N 1
ATOM 715 C CA . LEU A 1 87 ? -4.006 -3.529 8.521 1.00 89.00 87 LEU A CA 1
ATOM 716 C C . LEU A 1 87 ? -5.140 -3.953 9.461 1.00 89.00 87 LEU A C 1
ATOM 718 O O . LEU A 1 87 ? -6.244 -3.423 9.352 1.00 89.00 87 LEU A O 1
ATOM 722 N N . PHE A 1 88 ? -4.874 -4.863 10.402 1.00 87.62 88 PHE A N 1
ATOM 723 C CA . PHE A 1 88 ? -5.858 -5.256 11.414 1.00 87.62 88 PHE A CA 1
ATOM 724 C C . PHE A 1 88 ? -6.254 -4.082 12.312 1.00 87.62 88 PHE A C 1
ATOM 726 O O . PHE A 1 88 ? -7.447 -3.846 12.498 1.00 87.62 88 PHE A O 1
ATOM 733 N N . GLU A 1 89 ? -5.284 -3.294 12.785 1.00 89.81 89 GLU A N 1
ATOM 734 C CA . GLU A 1 89 ? -5.549 -2.075 13.561 1.00 89.81 89 GLU A CA 1
ATOM 735 C C . GLU A 1 89 ? -6.448 -1.097 12.789 1.00 89.81 89 GLU A C 1
ATOM 737 O O . GLU A 1 89 ? -7.413 -0.560 13.335 1.00 89.81 89 GLU A O 1
ATOM 742 N N . ALA A 1 90 ? -6.185 -0.902 11.493 1.00 89.06 90 ALA A N 1
ATOM 743 C CA . ALA A 1 90 ? -6.996 -0.033 10.648 1.00 89.06 90 ALA A CA 1
ATOM 744 C C . ALA A 1 90 ? -8.423 -0.573 10.447 1.00 89.06 90 ALA A C 1
ATOM 746 O O . ALA A 1 90 ? -9.377 0.207 10.490 1.00 89.06 90 ALA A O 1
ATOM 747 N N . ILE A 1 91 ? -8.598 -1.884 10.255 1.00 86.31 91 ILE A N 1
ATOM 748 C CA . ILE A 1 91 ? -9.919 -2.531 10.142 1.00 86.31 91 ILE A CA 1
ATOM 749 C C . ILE A 1 91 ? -10.739 -2.296 11.415 1.00 86.31 91 ILE A C 1
ATOM 751 O O . ILE A 1 91 ? -11.898 -1.876 11.337 1.00 86.31 91 ILE A O 1
ATOM 755 N N . GLU A 1 92 ? -10.130 -2.515 12.583 1.00 84.88 92 GLU A N 1
ATOM 756 C CA . GLU A 1 92 ? -10.773 -2.289 13.879 1.00 84.88 92 GLU A CA 1
ATOM 757 C C . GLU A 1 92 ? -11.135 -0.812 14.079 1.00 84.88 92 GLU A C 1
ATOM 759 O O . GLU A 1 92 ? -12.275 -0.492 14.430 1.00 84.88 92 GLU A O 1
ATOM 764 N N . ALA A 1 93 ? -10.206 0.102 13.782 1.00 86.12 93 ALA A N 1
ATOM 765 C CA . ALA A 1 93 ? -10.415 1.542 13.919 1.00 86.12 93 ALA A CA 1
ATOM 766 C C . ALA A 1 93 ? -11.531 2.075 13.003 1.00 86.12 93 ALA A C 1
ATOM 768 O O . ALA A 1 93 ? -12.311 2.938 13.413 1.00 86.12 93 ALA A O 1
ATOM 769 N N . ASN A 1 94 ? -11.659 1.533 11.787 1.00 81.12 94 ASN A N 1
ATOM 770 C CA . ASN A 1 94 ? -12.722 1.891 10.840 1.00 81.12 94 ASN A CA 1
ATOM 771 C C . ASN A 1 94 ? -14.063 1.201 11.157 1.00 81.12 94 ASN A C 1
ATOM 773 O O . ASN A 1 94 ? -15.028 1.373 10.414 1.00 81.12 94 ASN A O 1
ATOM 777 N N . LYS A 1 95 ? -14.152 0.440 12.264 1.00 80.12 95 LYS A N 1
ATOM 778 C CA . LYS A 1 95 ? -15.343 -0.326 12.679 1.00 80.12 95 LYS A CA 1
ATOM 779 C C . LYS A 1 95 ? -15.870 -1.244 11.575 1.00 80.12 95 LYS A C 1
ATOM 781 O O . LYS A 1 95 ? -17.068 -1.527 11.505 1.00 80.12 95 LYS A O 1
ATOM 786 N N . VAL A 1 96 ? -14.973 -1.713 10.714 1.00 75.50 96 VAL A N 1
ATOM 787 C CA . VAL A 1 96 ? -15.306 -2.662 9.662 1.00 75.50 96 VAL A CA 1
ATOM 788 C C . VAL A 1 96 ? -15.633 -3.990 10.336 1.00 75.50 96 VAL A C 1
ATOM 790 O O . VAL A 1 96 ? -14.847 -4.512 11.128 1.00 75.50 96 VAL A O 1
ATOM 793 N N . ASN A 1 97 ? -16.814 -4.545 10.054 1.00 71.19 97 ASN A N 1
ATOM 794 C CA . ASN A 1 97 ? -17.200 -5.837 10.611 1.00 71.19 97 ASN A CA 1
ATOM 795 C C . ASN A 1 97 ? -16.380 -6.943 9.942 1.00 71.19 97 ASN A C 1
ATOM 797 O O . ASN A 1 97 ? -16.768 -7.503 8.917 1.00 71.19 97 ASN A O 1
ATOM 801 N N . TYR A 1 98 ? -15.230 -7.250 10.532 1.00 65.44 98 TYR A N 1
ATOM 802 C CA . TYR A 1 98 ? -14.261 -8.185 9.982 1.00 65.44 98 TYR A CA 1
ATOM 803 C C . TYR A 1 98 ? -14.882 -9.567 9.698 1.00 65.44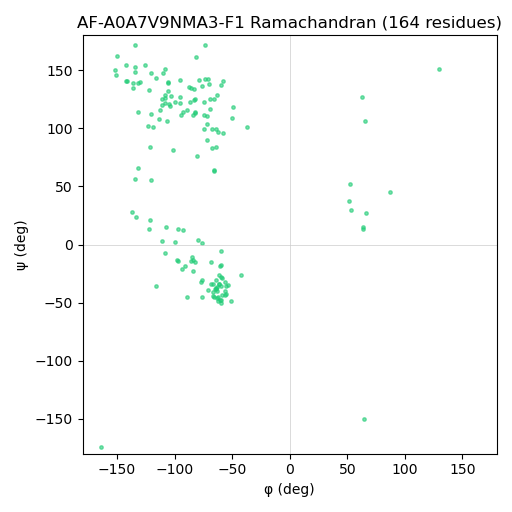 98 TYR A C 1
ATOM 805 O O . TYR A 1 98 ? -14.608 -10.157 8.662 1.00 65.44 98 TYR A O 1
ATOM 813 N N . LYS A 1 99 ? -15.830 -10.043 10.522 1.00 64.56 99 LYS A N 1
ATOM 814 C CA . LYS A 1 99 ? -16.484 -11.357 10.344 1.00 64.56 99 LYS A CA 1
ATOM 815 C C . LYS A 1 99 ? -17.315 -11.476 9.066 1.00 64.56 99 LYS A C 1
ATOM 817 O O . LYS A 1 99 ? -17.444 -12.576 8.548 1.00 64.56 99 LYS A O 1
ATOM 822 N N . THR A 1 100 ? -17.895 -10.378 8.587 1.00 60.56 100 THR A N 1
ATOM 823 C CA . THR A 1 100 ? -18.658 -10.342 7.325 1.00 60.56 100 THR A CA 1
ATOM 824 C C . THR A 1 100 ? -17.824 -9.840 6.153 1.00 60.56 100 THR A C 1
ATOM 826 O O . THR A 1 100 ? -18.245 -9.959 5.010 1.00 60.56 100 THR A O 1
ATOM 829 N N . SER A 1 101 ? -16.666 -9.246 6.443 1.00 59.72 101 SER A N 1
ATOM 830 C CA . SER A 1 101 ? -15.765 -8.658 5.448 1.00 59.72 101 SER A CA 1
ATOM 831 C C . SER A 1 101 ? -14.722 -9.650 4.938 1.00 59.72 101 SER A C 1
ATOM 833 O O . SER A 1 101 ? -14.130 -9.431 3.886 1.00 59.72 101 SER A O 1
ATOM 835 N N . PHE A 1 102 ? -14.497 -10.738 5.681 1.00 64.94 102 PHE A N 1
ATOM 836 C CA . PHE A 1 102 ? -13.696 -11.866 5.231 1.00 64.94 102 PHE A CA 1
ATOM 837 C C . PHE A 1 102 ? -14.580 -12.872 4.504 1.00 64.94 102 PHE A C 1
ATOM 839 O O . PHE A 1 102 ? -15.462 -13.494 5.096 1.00 64.94 102 PHE A O 1
ATOM 846 N N . LEU A 1 103 ? -14.312 -13.050 3.218 1.00 61.69 103 LEU A N 1
ATOM 847 C CA . LEU A 1 103 ? -15.002 -14.003 2.360 1.00 61.69 103 LEU A CA 1
ATOM 848 C C . LEU A 1 103 ? -14.035 -15.138 2.054 1.00 61.69 103 LEU A C 1
ATOM 850 O O . LEU A 1 103 ? -12.913 -14.891 1.622 1.00 61.69 103 LEU A O 1
ATOM 854 N N . ASN A 1 104 ? -14.433 -16.385 2.318 1.00 62.41 104 ASN A N 1
ATOM 855 C CA . ASN A 1 104 ? -13.581 -17.565 2.111 1.00 62.41 104 ASN A CA 1
ATOM 856 C C . ASN A 1 104 ? -12.185 -17.445 2.764 1.00 62.41 104 ASN A C 1
ATOM 858 O O . ASN A 1 104 ? -11.188 -17.886 2.199 1.00 62.41 104 ASN A O 1
ATOM 862 N N . ASN A 1 105 ? -12.112 -16.832 3.954 1.00 65.88 105 ASN A N 1
ATOM 863 C CA . ASN A 1 105 ? -10.872 -16.504 4.679 1.00 65.88 105 ASN A CA 1
ATOM 864 C C . ASN A 1 105 ? -9.935 -15.502 3.974 1.00 65.88 105 ASN A C 1
ATOM 866 O O . ASN A 1 105 ? -8.789 -15.348 4.393 1.00 65.88 105 ASN A O 1
ATOM 870 N N . ASN A 1 106 ? -10.417 -14.791 2.955 1.00 72.81 106 ASN A N 1
ATOM 871 C CA . ASN A 1 106 ? -9.684 -13.737 2.266 1.00 72.81 106 ASN A CA 1
ATOM 872 C C . ASN A 1 106 ? -10.279 -12.359 2.559 1.00 72.81 106 ASN A C 1
ATOM 874 O O . ASN A 1 106 ? -11.486 -12.196 2.739 1.00 72.81 106 ASN A O 1
ATOM 878 N N . LEU A 1 107 ? -9.401 -11.361 2.585 1.00 78.81 107 LEU A N 1
ATOM 879 C CA . LEU A 1 107 ? -9.751 -9.952 2.662 1.00 78.81 107 LEU A CA 1
ATOM 880 C C . LEU A 1 107 ? -9.597 -9.312 1.290 1.00 78.81 107 LEU A C 1
ATOM 882 O O . LEU A 1 107 ? -8.519 -9.376 0.706 1.00 78.81 107 LEU A O 1
ATOM 886 N N . TYR A 1 108 ? -10.637 -8.640 0.820 1.00 81.75 108 TYR A N 1
ATOM 887 C CA . TYR A 1 108 ? -10.543 -7.767 -0.342 1.00 81.75 108 TYR A CA 1
ATOM 888 C C . TYR A 1 108 ? -10.937 -6.368 0.100 1.00 81.75 108 TYR A C 1
ATOM 890 O O . TYR A 1 108 ? -12.079 -6.130 0.494 1.00 81.75 108 TYR A O 1
ATOM 898 N N . ALA A 1 109 ? -9.969 -5.459 0.107 1.00 85.88 109 ALA A N 1
ATOM 899 C CA . ALA A 1 109 ? -10.168 -4.106 0.602 1.00 85.88 109 ALA A CA 1
ATOM 900 C C . ALA A 1 109 ? -9.399 -3.101 -0.251 1.00 85.88 109 ALA A C 1
ATOM 902 O O . ALA A 1 109 ? -8.258 -3.352 -0.630 1.00 85.88 109 ALA A O 1
ATOM 903 N N . GLU A 1 110 ? -9.998 -1.947 -0.513 1.00 87.56 110 GLU A N 1
ATOM 904 C CA . GLU A 1 110 ? -9.240 -0.752 -0.862 1.00 87.56 110 GLU A CA 1
ATOM 905 C C . GLU A 1 110 ? -8.852 -0.038 0.423 1.00 87.56 110 GLU A C 1
ATOM 907 O O . GLU A 1 110 ? -9.656 0.098 1.344 1.00 87.56 110 GLU A O 1
ATOM 912 N N . ILE A 1 111 ? -7.604 0.400 0.480 1.00 90.69 111 ILE A N 1
ATOM 913 C CA . ILE A 1 111 ? -7.051 1.136 1.607 1.00 90.69 111 ILE A CA 1
ATOM 914 C C . ILE A 1 111 ? -6.260 2.337 1.090 1.00 90.69 111 ILE A C 1
ATOM 916 O O . ILE A 1 111 ? -5.679 2.291 0.004 1.00 90.69 111 ILE A O 1
ATOM 920 N N . THR A 1 112 ? -6.169 3.388 1.898 1.00 91.06 112 THR A N 1
ATOM 921 C CA . THR A 1 112 ? -5.170 4.447 1.721 1.00 91.06 112 THR A CA 1
ATOM 922 C C . THR A 1 112 ? -3.980 4.130 2.623 1.00 91.06 112 THR A C 1
ATOM 924 O O . THR A 1 112 ? -4.120 4.026 3.842 1.00 91.06 112 THR A O 1
ATOM 927 N N . VAL A 1 113 ? -2.795 3.991 2.041 1.00 91.00 113 VAL A N 1
ATOM 928 C CA . VAL A 1 113 ? -1.543 3.716 2.752 1.00 91.00 113 VAL A CA 1
ATOM 929 C C . VAL A 1 113 ? -0.706 4.986 2.793 1.00 91.00 113 VAL A C 1
ATOM 931 O O . VAL A 1 113 ? -0.500 5.622 1.765 1.00 91.00 113 VAL A O 1
ATOM 934 N N . SER A 1 114 ? -0.190 5.335 3.966 1.00 92.00 114 SER A N 1
ATOM 935 C CA . SER A 1 114 ? 0.795 6.398 4.159 1.00 92.00 114 SER A CA 1
ATOM 936 C C . SER A 1 114 ? 2.142 5.770 4.494 1.00 92.00 114 SER A C 1
ATOM 938 O O . SER A 1 114 ? 2.221 4.937 5.399 1.00 92.00 114 SER 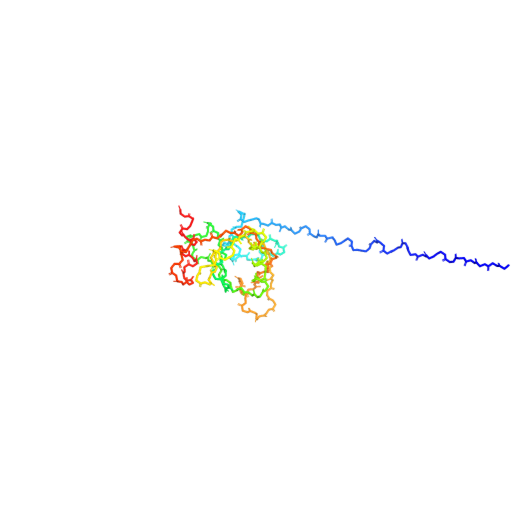A O 1
ATOM 940 N N . GLY A 1 115 ? 3.206 6.147 3.794 1.00 91.56 115 GLY A N 1
ATOM 941 C CA . GLY A 1 115 ? 4.527 5.563 4.003 1.00 91.56 115 GLY A CA 1
ATOM 942 C C . GLY A 1 115 ? 5.665 6.366 3.392 1.00 91.56 115 GLY A C 1
ATOM 943 O O . GLY A 1 115 ? 5.467 7.469 2.892 1.00 91.56 115 GLY A O 1
ATOM 944 N N . GLU A 1 116 ? 6.871 5.818 3.458 1.00 90.69 116 GLU A N 1
ATOM 945 C CA . GLU A 1 116 ? 8.096 6.453 2.966 1.00 90.69 116 GLU A CA 1
ATOM 946 C C . GLU A 1 116 ? 8.875 5.485 2.075 1.00 90.69 116 GLU A C 1
ATOM 948 O O . GLU A 1 116 ? 9.009 4.302 2.396 1.00 90.69 116 GLU A O 1
ATOM 953 N N . LEU A 1 117 ? 9.447 5.992 0.982 1.00 88.31 117 LEU A N 1
ATOM 954 C CA . LEU A 1 117 ? 10.463 5.260 0.233 1.00 88.31 117 LEU A CA 1
ATOM 955 C C . LEU A 1 117 ? 11.823 5.469 0.891 1.00 88.31 117 LEU A C 1
ATOM 957 O O . LEU A 1 117 ? 12.283 6.604 1.032 1.00 88.31 117 LEU A O 1
ATOM 961 N N . LYS A 1 118 ? 12.492 4.372 1.247 1.00 87.00 118 LYS A N 1
ATOM 962 C CA . LYS A 1 118 ? 13.895 4.402 1.673 1.00 87.00 118 LYS A CA 1
ATOM 963 C C . LYS A 1 118 ? 14.727 3.536 0.748 1.00 87.00 118 LYS A C 1
ATOM 965 O O . LYS A 1 118 ? 14.235 2.538 0.215 1.00 87.00 118 LYS A O 1
ATOM 970 N N . LYS A 1 119 ? 15.981 3.938 0.547 1.00 85.31 119 LYS A N 1
ATOM 971 C CA . LYS A 1 119 ? 16.945 3.131 -0.198 1.00 85.31 119 LYS A CA 1
ATOM 972 C C . LYS A 1 119 ? 17.115 1.785 0.497 1.00 85.31 119 LYS A C 1
ATOM 974 O O . LYS A 1 119 ? 17.136 1.718 1.722 1.00 85.31 119 LYS A O 1
ATOM 979 N N . ASN A 1 120 ? 17.157 0.730 -0.302 1.00 76.00 120 ASN A N 1
ATOM 980 C CA . ASN A 1 120 ? 17.379 -0.615 0.192 1.00 76.00 120 ASN A CA 1
ATOM 981 C C . ASN A 1 120 ? 18.887 -0.819 0.388 1.00 76.00 120 ASN A C 1
ATOM 983 O O . ASN A 1 120 ? 19.630 -0.812 -0.596 1.00 76.00 120 ASN A O 1
ATOM 987 N N . ASP A 1 121 ? 19.322 -0.989 1.634 1.00 64.75 121 ASP A N 1
ATOM 988 C CA . ASP A 1 121 ? 20.686 -1.408 1.965 1.00 64.75 121 ASP A CA 1
ATOM 989 C C . ASP A 1 121 ? 20.769 -2.939 1.798 1.00 64.75 121 ASP A C 1
ATOM 991 O O . ASP A 1 121 ? 20.733 -3.683 2.764 1.00 64.75 121 ASP A O 1
ATOM 995 N N . GLU A 1 122 ? 20.830 -3.392 0.542 1.00 55.28 122 GLU A N 1
ATOM 996 C CA . GLU A 1 122 ? 21.165 -4.761 0.098 1.00 55.28 122 GLU A CA 1
ATOM 997 C C . GLU A 1 122 ? 20.238 -5.947 0.518 1.00 55.28 122 GLU A C 1
ATOM 999 O O . GLU A 1 122 ? 20.025 -6.263 1.680 1.00 55.28 122 GLU A O 1
ATOM 1004 N N . ASN A 1 123 ? 19.793 -6.718 -0.492 1.00 52.00 123 ASN A N 1
ATOM 1005 C CA . ASN A 1 123 ? 19.339 -8.128 -0.435 1.00 52.00 123 ASN A CA 1
ATOM 1006 C C . ASN A 1 123 ? 18.056 -8.530 0.331 1.00 52.00 123 ASN A C 1
ATOM 1008 O O . ASN A 1 123 ? 17.915 -9.702 0.686 1.00 52.00 123 ASN A O 1
ATOM 1012 N N . GLU A 1 124 ? 17.065 -7.654 0.501 1.00 48.47 124 GLU A N 1
ATOM 1013 C CA . GLU A 1 124 ? 15.726 -8.091 0.947 1.00 48.47 124 GLU A CA 1
ATOM 1014 C C . GLU A 1 124 ? 14.730 -8.323 -0.213 1.00 48.47 124 GLU A C 1
ATOM 1016 O O . GLU A 1 124 ? 14.714 -7.533 -1.159 1.00 48.47 124 GLU A O 1
ATOM 1021 N N . PRO A 1 125 ? 13.859 -9.355 -0.140 1.00 46.72 125 PRO A N 1
ATOM 1022 C CA . PRO A 1 125 ? 12.884 -9.695 -1.187 1.00 46.72 125 PRO A CA 1
ATOM 1023 C C . PRO A 1 125 ? 11.637 -8.785 -1.255 1.00 46.72 125 PRO A C 1
ATOM 1025 O O . PRO A 1 125 ? 10.786 -8.982 -2.116 1.00 46.72 125 PRO A O 1
ATOM 1028 N N . GLU A 1 126 ? 11.519 -7.755 -0.415 1.00 52.97 126 GLU A N 1
ATOM 1029 C CA . GLU A 1 126 ? 10.355 -6.851 -0.396 1.00 52.97 126 GLU A CA 1
ATOM 1030 C C . GLU A 1 126 ? 10.663 -5.533 -1.106 1.00 52.97 126 GLU A C 1
ATOM 1032 O O . GLU A 1 126 ? 11.009 -4.517 -0.495 1.00 52.97 126 GLU A O 1
ATOM 1037 N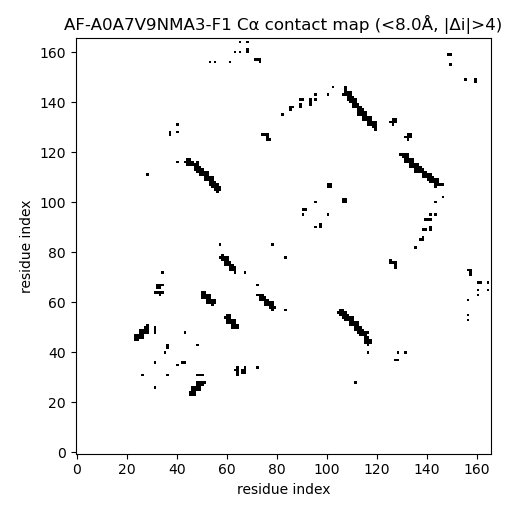 N . VAL A 1 127 ? 10.574 -5.558 -2.430 1.00 58.47 127 VAL A N 1
ATOM 1038 C CA . VAL A 1 127 ? 11.122 -4.505 -3.277 1.00 58.47 127 VAL A CA 1
ATOM 1039 C C . VAL A 1 127 ? 9.989 -3.764 -3.993 1.00 58.47 127 VAL A C 1
ATOM 1041 O O . VAL A 1 127 ? 9.399 -4.282 -4.934 1.00 58.47 127 VAL A O 1
ATOM 1044 N N . PHE A 1 128 ? 9.706 -2.522 -3.578 1.00 68.56 128 PHE A N 1
ATOM 1045 C CA . PHE A 1 128 ? 8.828 -1.603 -4.330 1.00 68.56 128 PHE A CA 1
ATOM 1046 C C . PHE A 1 128 ? 9.445 -1.241 -5.686 1.00 68.56 128 PHE A C 1
ATOM 1048 O O . PHE A 1 128 ? 8.760 -1.147 -6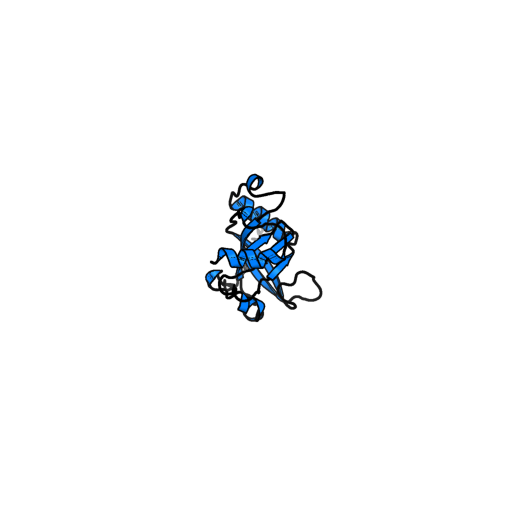.700 1.00 68.56 128 PHE A O 1
ATOM 1055 N N . HIS A 1 129 ? 10.763 -1.062 -5.689 1.00 72.00 129 HIS A N 1
ATOM 1056 C CA . HIS A 1 129 ? 11.617 -0.850 -6.852 1.00 72.00 129 HIS A CA 1
ATOM 1057 C C . HIS A 1 129 ? 13.003 -1.413 -6.504 1.00 72.00 129 HIS A C 1
ATOM 1059 O O . HIS A 1 129 ? 13.378 -1.264 -5.347 1.00 72.00 129 HIS A O 1
ATOM 1065 N N . PRO A 1 130 ? 13.810 -1.997 -7.417 1.00 73.50 130 PRO A N 1
ATOM 1066 C CA . PRO A 1 130 ? 15.090 -2.667 -7.101 1.00 73.50 130 PRO A CA 1
ATOM 1067 C C . PRO A 1 130 ? 16.024 -1.979 -6.090 1.00 73.50 130 PRO A C 1
ATOM 1069 O O . PRO A 1 130 ? 16.817 -2.635 -5.427 1.00 73.50 130 PRO A O 1
ATOM 1072 N N . LYS A 1 131 ? 15.933 -0.651 -5.973 1.00 80.81 131 LYS A N 1
ATOM 1073 C CA . LYS A 1 131 ? 16.739 0.192 -5.077 1.00 80.81 131 LYS A CA 1
ATOM 1074 C C . LYS A 1 131 ? 15.987 0.770 -3.873 1.00 80.81 131 LYS A C 1
ATOM 1076 O O . LYS A 1 131 ? 16.620 1.407 -3.041 1.00 80.81 131 LYS A O 1
ATOM 1081 N N . TYR A 1 132 ? 14.667 0.616 -3.794 1.00 83.69 132 TYR A N 1
ATOM 1082 C CA . TYR A 1 132 ? 13.817 1.263 -2.797 1.00 83.69 132 TYR A CA 1
ATOM 1083 C C . TYR A 1 132 ? 12.786 0.299 -2.204 1.00 83.69 132 TYR A C 1
ATOM 1085 O O . TYR A 1 132 ? 12.078 -0.412 -2.921 1.00 83.69 132 TYR A O 1
ATOM 1093 N N . LYS A 1 133 ? 12.657 0.348 -0.878 1.00 85.19 133 LYS A N 1
ATOM 1094 C CA . LYS A 1 133 ? 11.605 -0.326 -0.114 1.00 85.19 133 LYS A CA 1
ATOM 1095 C C . LYS A 1 133 ? 10.586 0.710 0.354 1.00 85.19 133 LYS A C 1
ATOM 1097 O O . LYS A 1 133 ? 10.956 1.817 0.753 1.00 85.19 133 LYS A O 1
ATOM 1102 N N . PHE A 1 134 ? 9.304 0.358 0.275 1.00 86.06 134 PHE A N 1
ATOM 1103 C CA . PHE A 1 134 ? 8.221 1.199 0.777 1.00 86.06 134 PHE A CA 1
ATOM 1104 C C . PHE A 1 134 ? 7.901 0.810 2.219 1.00 86.06 134 PHE A C 1
ATOM 1106 O O . PHE A 1 134 ? 7.434 -0.296 2.489 1.00 86.06 134 PHE A O 1
ATOM 1113 N N . PHE A 1 135 ? 8.155 1.723 3.149 1.00 87.25 135 PHE A N 1
ATOM 1114 C CA . PHE A 1 135 ? 7.879 1.542 4.567 1.00 87.25 135 PHE A CA 1
ATOM 1115 C C . PHE A 1 135 ? 6.518 2.132 4.884 1.00 87.25 135 PHE A C 1
ATOM 1117 O O . PHE A 1 135 ? 6.330 3.346 4.834 1.00 87.25 135 PHE A O 1
ATOM 1124 N N . VAL A 1 136 ? 5.565 1.269 5.212 1.00 88.94 136 VAL A N 1
ATOM 1125 C CA . VAL A 1 136 ? 4.223 1.701 5.591 1.00 88.94 136 VAL A CA 1
ATOM 1126 C C . VAL A 1 136 ? 4.255 2.275 6.995 1.00 88.94 136 VAL A C 1
ATOM 1128 O O . VAL A 1 136 ? 4.624 1.582 7.935 1.00 88.94 136 VAL A O 1
ATOM 1131 N N . ASN A 1 137 ? 3.830 3.522 7.150 1.00 90.19 137 ASN A N 1
ATOM 1132 C CA . ASN A 1 137 ? 3.672 4.177 8.443 1.00 90.19 137 ASN A CA 1
ATOM 1133 C C . ASN A 1 137 ? 2.263 3.942 8.999 1.00 90.19 137 ASN A C 1
ATOM 1135 O O . ASN A 1 137 ? 2.120 3.607 10.171 1.00 90.19 137 ASN A O 1
ATOM 1139 N N . GLU A 1 138 ? 1.237 4.094 8.159 1.00 91.75 138 GLU A N 1
ATOM 1140 C CA . GLU A 1 138 ? -0.167 4.109 8.577 1.00 91.75 138 GLU A CA 1
ATOM 1141 C C . GLU A 1 138 ? -1.093 3.608 7.455 1.00 91.75 138 GLU A C 1
ATOM 1143 O O . GLU A 1 138 ? -0.798 3.795 6.272 1.00 91.75 138 GLU A O 1
ATOM 1148 N N . ILE A 1 139 ? -2.227 3.005 7.827 1.00 92.25 139 ILE A N 1
ATOM 1149 C CA . ILE A 1 139 ? -3.297 2.580 6.913 1.00 92.25 139 ILE A CA 1
ATOM 1150 C C . ILE A 1 139 ? -4.609 3.261 7.329 1.00 92.25 139 ILE A C 1
ATOM 1152 O O . ILE A 1 139 ? -4.965 3.274 8.507 1.00 92.25 139 ILE A O 1
ATOM 1156 N N . LYS A 1 140 ? -5.334 3.829 6.360 1.00 90.69 140 LYS A N 1
ATOM 1157 C CA . LYS A 1 140 ? -6.615 4.537 6.532 1.00 90.69 140 LYS A CA 1
ATOM 1158 C C . LYS A 1 140 ? -7.639 4.103 5.491 1.00 90.69 140 LYS A C 1
ATOM 1160 O O . LYS A 1 140 ? -7.300 3.421 4.528 1.00 90.69 140 LYS A O 1
ATOM 1165 N N . ASN A 1 141 ? -8.875 4.572 5.677 1.00 88.75 141 ASN A N 1
ATOM 1166 C CA . ASN A 1 141 ? -9.960 4.486 4.697 1.00 88.75 141 ASN A CA 1
ATOM 1167 C C . ASN A 1 141 ? -10.178 3.058 4.185 1.00 88.75 141 ASN A C 1
ATOM 1169 O O . ASN A 1 141 ? -10.170 2.816 2.983 1.00 88.75 141 ASN A O 1
ATOM 1173 N N . VAL A 1 142 ? -10.328 2.106 5.109 1.00 89.81 142 VAL A N 1
ATOM 1174 C CA . VAL A 1 142 ? -10.527 0.702 4.745 1.00 89.81 142 VAL A CA 1
ATOM 1175 C C . VAL A 1 142 ? -11.931 0.524 4.173 1.00 89.81 142 VAL A C 1
ATOM 1177 O O . VAL A 1 142 ? -12.919 0.605 4.901 1.00 89.81 142 VAL A O 1
ATOM 1180 N N . ASN A 1 143 ? -12.011 0.260 2.873 1.00 87.62 143 ASN A N 1
ATOM 1181 C CA . ASN A 1 143 ? -13.247 0.016 2.146 1.00 87.62 143 ASN A CA 1
ATOM 1182 C C . ASN A 1 143 ? -13.300 -1.438 1.666 1.00 87.62 143 ASN A C 1
ATOM 1184 O O . ASN A 1 143 ? -12.481 -1.854 0.849 1.00 87.62 143 ASN A O 1
ATOM 1188 N N . ILE A 1 144 ? -14.258 -2.213 2.171 1.00 84.94 144 ILE A N 1
ATOM 1189 C CA . ILE A 1 144 ? -14.407 -3.633 1.828 1.00 84.94 144 ILE A CA 1
ATOM 1190 C C . ILE A 1 144 ? -15.020 -3.789 0.447 1.00 84.94 144 ILE A C 1
ATOM 1192 O O . ILE A 1 144 ? -15.980 -3.104 0.097 1.00 84.94 144 ILE A O 1
ATOM 1196 N N . LEU A 1 145 ? -14.459 -4.713 -0.326 1.00 78.12 145 LEU A N 1
ATOM 1197 C CA . LEU A 1 145 ? -14.803 -4.902 -1.725 1.00 78.12 145 LEU A CA 1
ATOM 1198 C C . LEU A 1 145 ? -15.652 -6.158 -1.906 1.00 78.12 145 LEU A C 1
ATOM 1200 O O . LEU A 1 145 ? -15.383 -7.174 -1.262 1.00 78.12 145 LEU A O 1
ATOM 1204 N N . PRO A 1 146 ? -16.680 -6.109 -2.769 1.00 71.00 146 PRO A N 1
ATOM 1205 C CA . PRO A 1 146 ? -17.564 -7.246 -2.983 1.00 71.00 146 PRO A CA 1
ATOM 1206 C C . PRO A 1 146 ? -16.853 -8.379 -3.741 1.00 71.00 146 PRO A C 1
ATOM 1208 O O . PRO A 1 146 ? -16.091 -8.133 -4.676 1.00 71.00 146 PRO A O 1
ATOM 1211 N N . GLU A 1 147 ? -17.151 -9.630 -3.364 1.00 59.91 147 GLU A N 1
ATOM 1212 C CA . GLU A 1 147 ? -16.542 -10.865 -3.902 1.00 59.91 147 GLU A CA 1
ATOM 1213 C C . GLU A 1 147 ? -16.612 -10.976 -5.426 1.00 59.91 147 GLU A C 1
ATOM 1215 O O . GLU A 1 147 ? -15.699 -11.483 -6.075 1.00 59.91 147 GLU A O 1
ATOM 1220 N N . GLU A 1 148 ? -17.708 -10.478 -5.996 1.00 59.44 148 GLU A N 1
ATOM 1221 C CA . GLU A 1 148 ? -18.077 -10.602 -7.408 1.00 59.44 148 GLU A CA 1
ATOM 1222 C C . GLU A 1 148 ? -17.036 -9.973 -8.350 1.00 59.44 148 GLU A C 1
ATOM 1224 O O . GLU A 1 148 ? -16.956 -10.324 -9.528 1.00 59.44 148 GLU A O 1
ATOM 1229 N N . ILE A 1 149 ? -16.184 -9.092 -7.818 1.00 59.25 149 ILE A N 1
ATOM 1230 C CA . ILE A 1 149 ? -15.104 -8.419 -8.546 1.00 59.25 149 ILE A CA 1
ATOM 1231 C C . ILE A 1 149 ? -13.815 -9.283 -8.570 1.00 59.25 149 ILE A C 1
ATOM 1233 O O . ILE A 1 149 ? -12.933 -9.076 -9.408 1.00 59.25 149 ILE A O 1
ATOM 1237 N N . PHE A 1 150 ? -13.707 -10.334 -7.740 1.00 57.78 150 PHE A N 1
ATOM 1238 C CA . PHE A 1 150 ? -12.482 -11.128 -7.522 1.00 57.78 150 PHE A CA 1
ATOM 1239 C C . PHE A 1 150 ? -12.571 -12.647 -7.854 1.00 57.78 150 PHE A C 1
ATOM 1241 O O . PHE A 1 150 ? -12.161 -13.466 -7.039 1.00 57.78 150 PHE A O 1
ATOM 1248 N N . PRO A 1 151 ? -12.956 -13.096 -9.071 1.00 49.59 151 PRO A N 1
ATOM 1249 C CA . PRO A 1 151 ? -12.875 -14.536 -9.436 1.00 49.59 151 PRO A CA 1
ATOM 1250 C C . PRO A 1 151 ? -11.455 -15.229 -9.559 1.00 49.59 151 PRO A C 1
ATOM 1252 O O . PRO A 1 151 ? -11.092 -15.645 -10.652 1.00 49.59 151 PRO A O 1
ATOM 1255 N N . ASN A 1 152 ? -10.616 -15.369 -8.517 1.00 53.66 152 ASN A N 1
ATOM 1256 C CA . ASN A 1 152 ? -9.333 -16.155 -8.481 1.00 53.66 152 ASN A CA 1
ATOM 1257 C C . A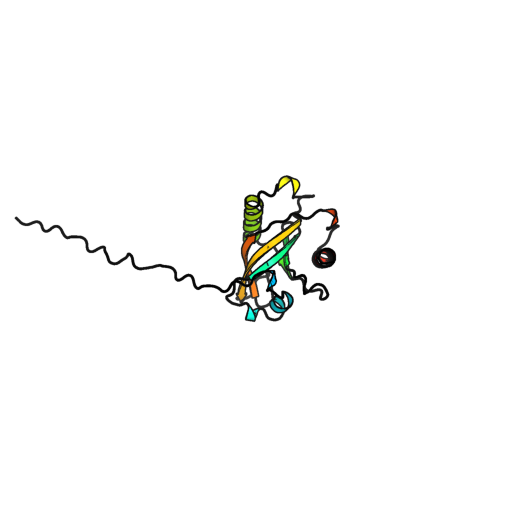SN A 1 152 ? -8.128 -15.708 -9.372 1.00 53.66 152 ASN A C 1
ATOM 1259 O O . ASN A 1 152 ? -8.170 -15.943 -10.576 1.00 53.66 152 ASN A O 1
ATOM 1263 N N . ASP A 1 153 ? -7.063 -15.109 -8.782 1.00 49.78 153 ASP A N 1
ATOM 1264 C CA . ASP A 1 153 ? -5.629 -14.987 -9.240 1.00 49.78 153 ASP A CA 1
ATOM 1265 C C . ASP A 1 153 ? -4.965 -13.579 -9.230 1.00 49.78 153 ASP A C 1
ATOM 1267 O O . ASP A 1 153 ? -5.608 -12.557 -9.446 1.00 49.78 153 ASP A O 1
ATOM 1271 N N . GLU A 1 154 ? -3.632 -13.518 -9.056 1.00 50.59 154 GLU A N 1
ATOM 1272 C CA . GLU A 1 154 ? -2.779 -12.301 -8.999 1.00 50.59 154 GLU A CA 1
ATOM 1273 C C . GLU A 1 154 ? -2.772 -11.441 -10.274 1.00 50.59 154 GLU A C 1
ATOM 1275 O O . GLU A 1 154 ? -2.774 -10.210 -10.191 1.00 50.59 154 GLU A O 1
ATOM 1280 N N . ALA A 1 155 ? -2.882 -12.056 -11.461 1.00 50.75 155 ALA A N 1
ATOM 1281 C CA . ALA A 1 155 ? -3.070 -11.347 -12.736 1.00 50.75 155 ALA A CA 1
ATOM 1282 C C . ALA A 1 155 ? -4.354 -10.486 -12.761 1.00 50.75 155 ALA A C 1
ATOM 1284 O O . ALA A 1 155 ? -4.619 -9.760 -13.726 1.00 50.75 155 ALA A O 1
ATOM 1285 N N . ARG A 1 156 ? -5.179 -10.562 -11.706 1.00 55.16 156 ARG A N 1
ATOM 1286 C CA . ARG A 1 156 ? -6.404 -9.780 -11.553 1.00 55.16 156 ARG A CA 1
ATOM 1287 C C . ARG A 1 156 ? -6.242 -8.505 -10.783 1.00 55.16 156 ARG A C 1
ATOM 1289 O O . ARG A 1 156 ? -7.066 -7.643 -11.027 1.00 55.16 156 ARG A O 1
ATOM 1296 N N . GLY A 1 157 ? -5.220 -8.321 -9.953 1.00 55.62 157 GLY A N 1
ATOM 1297 C CA . GLY A 1 157 ? -5.015 -7.033 -9.289 1.00 55.62 157 GLY A CA 1
ATOM 1298 C C . GLY A 1 157 ? -5.026 -5.870 -10.282 1.00 55.62 157 GLY A C 1
ATOM 1299 O O . GLY A 1 157 ? -5.811 -4.935 -10.156 1.00 55.62 157 GLY A O 1
ATOM 1300 N N . ALA A 1 158 ? -4.263 -6.019 -11.369 1.00 56.94 158 ALA A N 1
ATOM 1301 C CA . ALA A 1 158 ? -4.254 -5.080 -12.488 1.00 56.94 158 ALA A CA 1
ATOM 1302 C C . ALA A 1 158 ? -5.605 -4.991 -13.237 1.00 56.94 158 ALA A C 1
ATOM 1304 O O . ALA A 1 158 ? -6.012 -3.905 -13.648 1.00 56.94 158 ALA A O 1
ATOM 1305 N N . LYS A 1 159 ? -6.337 -6.105 -13.406 1.00 57.00 159 LYS A N 1
ATOM 1306 C CA . LYS A 1 159 ? -7.665 -6.110 -14.062 1.00 57.00 159 LYS A CA 1
ATOM 1307 C C . LYS A 1 159 ? -8.758 -5.457 -13.208 1.00 57.00 159 LYS A C 1
ATOM 1309 O O . LYS A 1 159 ? -9.587 -4.746 -13.762 1.00 57.00 159 LYS A O 1
ATOM 1314 N N . ILE A 1 160 ? -8.744 -5.676 -11.897 1.00 57.50 160 ILE A N 1
ATOM 1315 C CA . ILE A 1 160 ? -9.654 -5.087 -10.907 1.00 57.50 160 ILE A CA 1
ATOM 1316 C C . ILE A 1 160 ? -9.466 -3.573 -10.903 1.00 57.50 160 ILE A C 1
ATOM 1318 O O . ILE A 1 160 ? -10.424 -2.828 -11.086 1.00 57.50 160 ILE A O 1
ATOM 1322 N N . VAL A 1 161 ? -8.210 -3.124 -10.832 1.00 57.75 161 VAL A N 1
ATOM 1323 C CA . VAL A 1 161 ? -7.842 -1.709 -10.956 1.00 57.75 161 VAL A CA 1
ATOM 1324 C C . VAL A 1 161 ? -8.373 -1.099 -12.267 1.00 57.75 161 VAL A C 1
ATOM 1326 O O . VAL A 1 161 ? -8.937 -0.004 -12.249 1.00 57.75 161 VAL A O 1
ATOM 1329 N N . LYS A 1 162 ? -8.268 -1.819 -13.397 1.00 57.47 162 LYS A N 1
ATOM 1330 C CA . LYS A 1 162 ? -8.803 -1.395 -14.709 1.00 57.47 162 LYS A CA 1
ATOM 1331 C C . LYS A 1 162 ? -10.333 -1.363 -14.794 1.00 57.47 162 LYS A C 1
ATOM 1333 O O . LYS A 1 162 ? -10.866 -0.550 -15.544 1.00 57.47 162 LYS A O 1
ATOM 1338 N N . GLN A 1 163 ? -11.043 -2.258 -14.108 1.00 56.84 163 GLN A N 1
ATOM 1339 C CA . GLN A 1 163 ? -12.511 -2.314 -14.136 1.00 56.84 163 GLN A CA 1
ATOM 1340 C C . GLN A 1 163 ? -13.154 -1.219 -13.290 1.00 56.84 163 GLN A C 1
ATOM 1342 O O . GLN A 1 163 ? -14.234 -0.755 -13.628 1.00 56.84 163 GLN A O 1
ATOM 1347 N N . TRP A 1 164 ? -12.491 -0.801 -12.219 1.00 56.88 164 TRP A N 1
ATOM 1348 C CA . TRP A 1 164 ? -13.083 0.091 -11.228 1.00 56.88 164 TRP A CA 1
ATOM 1349 C C . TRP A 1 164 ? -13.009 1.577 -11.585 1.00 56.88 164 TRP A C 1
ATOM 1351 O O . TRP A 1 164 ? -13.788 2.384 -11.095 1.00 56.88 164 TRP A O 1
ATOM 1361 N N . ASN A 1 165 ? -12.072 1.947 -12.449 1.00 51.62 165 ASN A N 1
ATOM 1362 C CA . ASN A 1 165 ? -11.907 3.325 -12.901 1.00 51.62 165 ASN A CA 1
ATOM 1363 C C . ASN A 1 165 ? -12.584 3.601 -14.261 1.00 51.62 165 ASN A C 1
ATOM 1365 O O . ASN A 1 165 ? -12.284 4.613 -14.895 1.00 51.62 165 ASN A O 1
ATOM 1369 N N . LYS A 1 166 ? -13.442 2.688 -14.733 1.00 51.12 166 LYS A N 1
ATOM 1370 C CA . LYS A 1 166 ? -14.338 2.896 -15.879 1.00 51.12 166 LYS A CA 1
ATOM 1371 C C . LYS A 1 166 ? -15.711 3.328 -15.391 1.00 51.12 166 LYS A C 1
ATOM 1373 O O . LYS A 1 166 ? -16.314 4.171 -16.085 1.00 51.12 166 LYS A O 1
#

Mean predicted aligned error: 12.23 Å

Sequence (166 aa):
MKKQFLILSFLLFALACEKVQENKVIINENEINFCSLVDFPEKYESKIIQTKAIVLGFHTFIFYSGQCLEQDRVTALEMNYEFRTKLFEAIEANKVNYKTSFLNNNLYAEITVSGELKKNDENEPEVFHPKYKFFVNEIKNVNILPEEIFPNDEARGAKIVKQWNK

Nearest PDB structures (foldseek):
  6wom-assembly1_A  TM=4.059E-01  e=1.999E-02  Elizabethkingia anophelis
  5w25-assembly3_A  TM=3.967E-01  e=1.493E-01  Mycobacterium tuberculosis H37Rv
  7ap4-assembly1_B  TM=4.601E-01  e=6.849E-01  Thermus thermophilus HB8

Foldseek 3Di:
DDDDDDPDPPPPPPPPDPPPPPPAAEQEAVRDPVVCCAVPVVVQASHKYKFKWKFKFQFKIWTDDLVCLVPLDIQIFTDDPVNSVQVVVQCVVVVPPVVVLQDPNGHTWMKIWIWHWDFDPDDDPGCSYPGTHTGTDHIYDTGRDDCVQDPDDPVSSSVSSNVPSD

pLDDT: mean 71.17, std 16.04, range [38.44, 92.25]

Radius of gyration: 22.17 Å; Cα contacts (8 Å, |Δi|>4): 249; chains: 1; bounding box: 45×44×84 Å

Secondary structure (DSSP, 8-state):
-----------SSSSS-------PPEE-TTT--HHHHHH-GGGGTTSEEEEEEEEETTTEEEEE-GGGTTTT--EEEE--HHHHHHHHHHHHHTT--HHHHEETTEEEEEEEEEEEEEE--S--S--SBTTEEEEEEEEEEEEE--GGG--S-GGGHHHHHHHHT-

Solvent-accessible surface area (backbone atoms only — not comparable to full-atom values): 10158 Å² total; per-residue (Å²): 137,89,80,84,80,80,78,77,90,78,85,83,76,90,82,73,76,82,73,79,73,73,83,61,53,73,46,48,54,90,74,51,58,50,63,52,49,67,78,44,47,77,83,44,51,80,26,39,42,29,39,40,29,40,35,51,40,84,47,36,33,30,41,56,42,87,89,34,63,93,47,101,69,60,51,72,42,74,49,50,73,69,55,50,51,45,48,53,54,30,37,59,73,67,66,51,61,58,82,80,51,40,55,96,89,27,37,39,29,41,29,37,37,31,24,34,50,41,74,56,87,72,94,70,93,69,54,71,39,103,58,29,27,70,45,78,74,47,53,44,73,72,41,78,53,70,69,90,73,61,85,82,66,76,86,37,60,62,49,46,60,47,61,72,76,110